Protein AF-A0AAW4B7L4-F1 (afdb_monomer_lite)

pLDDT: mean 89.64, std 11.31, range [40.56, 97.56]

Sequence (80 aa):
MKIHRSLLVAVEQSAGENVLRDICLSLLNTGVPADSILDEFEELRATHTLDGEYEDTLLDVMDALCGWCSPNHALVPTVA

Secondary structure (DSSP, 8-state):
----HHHHHHHHTT--HHHHHHHHHHHHHTT--HHHHHHHHHHHHHHS---HHHHHHHHHHHHHHHT-S-TTT-SS----

Foldseek 3Di:
DDADPLQVVCVVVLNALVSNLVVLLVCVVVVNQLVNNLVNLVVSVVPDDDDPVSNVSSVLNNCLSVVVDDCVSHSDHDPD

Radius of gyration: 11.79 Å; chains: 1; bounding box: 23×25×30 Å

Structure (mmCIF, N/CA/C/O backbone):
data_AF-A0AAW4B7L4-F1
#
_entry.id   AF-A0AAW4B7L4-F1
#
loop_
_atom_site.group_PDB
_atom_site.id
_atom_site.type_symbol
_atom_site.label_atom_id
_atom_site.label_alt_id
_atom_site.label_comp_id
_atom_site.label_asym_id
_atom_site.label_entity_id
_atom_site.label_seq_id
_atom_site.pdbx_PDB_ins_code
_atom_site.Cartn_x
_atom_site.Cartn_y
_atom_site.Cartn_z
_atom_site.occupancy
_atom_site.B_iso_or_equiv
_atom_site.auth_seq_id
_atom_site.auth_comp_id
_atom_site.auth_asym_id
_atom_site.auth_atom_id
_atom_site.pdbx_PDB_model_num
ATOM 1 N N . MET A 1 1 ? -8.985 4.772 -10.263 1.00 62.56 1 MET A N 1
ATOM 2 C CA . MET A 1 1 ? -9.554 5.205 -8.965 1.00 62.56 1 MET A CA 1
ATOM 3 C C . MET A 1 1 ? -8.951 6.574 -8.635 1.00 62.56 1 MET A C 1
ATOM 5 O O . MET A 1 1 ? -8.463 7.201 -9.569 1.00 62.56 1 MET A O 1
ATOM 9 N N . LYS A 1 2 ? -8.977 7.113 -7.405 1.00 85.12 2 LYS A N 1
ATOM 10 C CA . LYS A 1 2 ? -8.055 8.218 -7.058 1.00 85.12 2 LYS A CA 1
ATOM 11 C C . LYS A 1 2 ? -6.950 7.646 -6.179 1.00 85.12 2 LYS A C 1
ATOM 13 O O . LYS A 1 2 ? -7.210 7.396 -5.014 1.00 85.12 2 LYS A O 1
ATOM 18 N N . ILE A 1 3 ? -5.755 7.484 -6.744 1.00 93.12 3 ILE A N 1
ATOM 19 C CA . ILE A 1 3 ? -4.584 6.981 -6.018 1.00 93.12 3 ILE A CA 1
ATOM 20 C C . ILE A 1 3 ? -4.107 8.038 -5.018 1.00 93.12 3 ILE A C 1
ATOM 22 O O . ILE A 1 3 ? -4.000 9.230 -5.347 1.00 93.12 3 ILE A O 1
ATOM 26 N N . HIS A 1 4 ? -3.807 7.617 -3.792 1.00 97.06 4 HIS A N 1
ATOM 27 C CA . HIS A 1 4 ? -3.218 8.483 -2.786 1.00 97.06 4 HIS A CA 1
ATOM 28 C C . HIS A 1 4 ? -1.821 8.919 -3.225 1.00 97.06 4 HIS A C 1
ATOM 30 O O . HIS A 1 4 ? -0.947 8.111 -3.535 1.00 97.06 4 HIS A O 1
ATOM 36 N N . ARG A 1 5 ? -1.582 10.237 -3.204 1.00 96.38 5 ARG A N 1
ATOM 37 C CA . ARG A 1 5 ? -0.311 10.825 -3.657 1.00 96.38 5 ARG A CA 1
ATOM 38 C C . ARG A 1 5 ? 0.901 10.255 -2.914 1.00 96.38 5 ARG A C 1
ATOM 40 O O . ARG A 1 5 ? 1.961 10.145 -3.513 1.00 96.38 5 ARG A O 1
ATOM 47 N N . SER A 1 6 ? 0.763 9.935 -1.628 1.00 96.25 6 SER A N 1
ATOM 48 C CA . SER A 1 6 ? 1.830 9.312 -0.835 1.00 96.25 6 SER A CA 1
ATOM 49 C C . SER A 1 6 ? 2.237 7.953 -1.398 1.00 96.25 6 SER A C 1
ATOM 51 O O . SER A 1 6 ? 3.428 7.700 -1.533 1.00 96.25 6 SER A O 1
ATOM 53 N N . LEU A 1 7 ? 1.259 7.121 -1.765 1.00 95.75 7 LEU A N 1
ATOM 54 C CA . LEU A 1 7 ? 1.491 5.797 -2.328 1.00 95.75 7 LEU A CA 1
ATOM 55 C C . LEU A 1 7 ? 2.091 5.889 -3.734 1.00 95.75 7 LEU A C 1
ATOM 57 O O . LEU A 1 7 ? 3.117 5.270 -3.995 1.00 95.75 7 LEU A O 1
ATOM 61 N N . LEU A 1 8 ? 1.522 6.742 -4.594 1.00 96.44 8 LEU A N 1
ATOM 62 C CA . LEU A 1 8 ? 2.052 6.989 -5.939 1.00 96.44 8 LEU A CA 1
ATOM 63 C C . LEU A 1 8 ? 3.526 7.415 -5.897 1.00 96.44 8 LEU A C 1
ATOM 65 O O . LEU A 1 8 ? 4.361 6.800 -6.545 1.00 96.44 8 LEU A O 1
ATOM 69 N N . VAL A 1 9 ? 3.855 8.433 -5.093 1.00 96.62 9 VAL A N 1
ATOM 70 C CA . VAL A 1 9 ? 5.233 8.941 -4.989 1.00 96.62 9 VAL A CA 1
ATOM 71 C C . VAL A 1 9 ? 6.184 7.874 -4.447 1.00 96.62 9 VAL A C 1
ATOM 73 O O . VAL A 1 9 ? 7.325 7.804 -4.893 1.00 96.62 9 VAL A O 1
ATOM 76 N N . ALA A 1 10 ? 5.742 7.050 -3.495 1.00 96.56 10 ALA A N 1
ATOM 77 C CA . ALA A 1 10 ? 6.565 5.974 -2.955 1.00 96.56 10 ALA A CA 1
ATOM 78 C C . ALA A 1 10 ? 6.870 4.904 -4.015 1.00 96.56 10 ALA A C 1
ATOM 80 O O . ALA A 1 10 ? 8.020 4.486 -4.126 1.00 96.56 10 ALA A O 1
ATOM 81 N N . VAL A 1 11 ? 5.879 4.525 -4.827 1.00 95.50 11 VAL A N 1
ATOM 82 C CA . VAL A 1 11 ? 6.056 3.563 -5.926 1.00 95.50 11 VAL A CA 1
ATOM 83 C C . VAL A 1 11 ? 6.927 4.131 -7.047 1.00 95.50 11 VAL A C 1
ATOM 85 O O . VAL A 1 11 ? 7.859 3.465 -7.487 1.00 95.50 11 VAL A O 1
ATOM 88 N N . GLU A 1 12 ? 6.711 5.386 -7.453 1.00 94.06 12 GLU A N 1
ATOM 89 C CA . GLU A 1 12 ? 7.547 6.072 -8.455 1.00 94.06 12 GLU A CA 1
ATOM 90 C C . GLU A 1 12 ? 9.020 6.203 -8.026 1.00 94.06 12 GLU A C 1
ATOM 92 O O . GLU A 1 12 ? 9.906 6.332 -8.870 1.00 94.06 12 GLU A O 1
ATOM 97 N N . GLN A 1 13 ? 9.291 6.192 -6.719 1.00 95.00 13 GLN A N 1
ATOM 98 C CA . GLN A 1 13 ? 10.639 6.268 -6.148 1.00 95.00 13 GLN A CA 1
ATOM 99 C C . GLN A 1 13 ? 11.225 4.903 -5.780 1.00 95.00 13 GLN A C 1
ATOM 101 O O . GLN A 1 13 ? 12.309 4.859 -5.196 1.00 95.00 13 GLN A O 1
ATOM 106 N N . SER A 1 14 ? 10.522 3.808 -6.081 1.00 94.38 14 SER A N 1
ATOM 107 C CA . SER A 1 14 ? 10.907 2.454 -5.675 1.00 94.38 14 SER A CA 1
ATOM 108 C C . SER A 1 14 ? 11.199 2.356 -4.171 1.00 94.38 14 SER A C 1
ATOM 110 O O . SER A 1 14 ? 12.198 1.779 -3.738 1.00 94.38 14 SER A O 1
ATOM 112 N N . ALA A 1 15 ? 10.354 2.988 -3.350 1.00 96.19 15 ALA A N 1
ATOM 113 C CA . ALA A 1 15 ? 10.526 3.010 -1.905 1.00 96.19 15 ALA A CA 1
ATOM 114 C C . ALA A 1 15 ? 10.423 1.594 -1.324 1.00 96.19 15 ALA A C 1
ATOM 116 O O . ALA A 1 15 ? 9.520 0.842 -1.681 1.00 96.19 15 ALA A O 1
ATOM 117 N N . GLY A 1 16 ? 11.324 1.250 -0.400 1.00 95.69 16 GLY A N 1
ATOM 118 C CA . GLY A 1 16 ? 11.362 -0.081 0.207 1.00 95.69 16 GLY A CA 1
ATOM 119 C C . GLY A 1 16 ? 10.134 -0.412 1.064 1.00 95.69 16 GLY A C 1
ATOM 120 O O . GLY A 1 16 ? 9.400 0.479 1.500 1.00 95.69 16 GLY A O 1
ATOM 121 N N . GLU A 1 17 ? 9.972 -1.703 1.366 1.00 94.94 17 GLU A N 1
ATOM 122 C CA . GLU A 1 17 ? 8.802 -2.281 2.045 1.00 94.94 17 GLU A CA 1
ATOM 123 C C . GLU A 1 17 ? 8.360 -1.483 3.283 1.00 94.94 17 GLU A C 1
ATOM 125 O O . GLU A 1 17 ? 7.208 -1.073 3.381 1.00 94.94 17 GLU A O 1
ATOM 130 N N . ASN A 1 18 ? 9.280 -1.174 4.204 1.00 95.12 18 ASN A N 1
ATOM 131 C CA . ASN A 1 18 ? 8.951 -0.458 5.444 1.00 95.12 18 ASN A CA 1
ATOM 132 C C . ASN A 1 18 ? 8.297 0.911 5.198 1.00 95.12 18 ASN A C 1
ATOM 134 O O . ASN A 1 18 ? 7.365 1.280 5.905 1.00 95.12 18 ASN A O 1
ATOM 138 N N . VAL A 1 19 ? 8.740 1.644 4.171 1.00 97.12 19 VAL A N 1
ATOM 139 C CA . VAL A 1 19 ? 8.162 2.954 3.832 1.00 97.12 19 VAL A CA 1
ATOM 140 C C . VAL A 1 19 ? 6.736 2.787 3.313 1.00 97.12 19 VAL A C 1
ATOM 142 O O . VAL A 1 19 ? 5.843 3.539 3.700 1.00 97.12 19 VAL A O 1
ATOM 145 N N . LEU A 1 20 ? 6.503 1.782 2.468 1.00 97.38 20 LEU A N 1
ATOM 146 C CA . LEU A 1 20 ? 5.171 1.463 1.957 1.00 97.38 20 LEU A CA 1
ATOM 147 C C . LEU A 1 20 ? 4.233 1.025 3.088 1.00 97.38 20 LEU A C 1
ATOM 149 O O . LEU A 1 20 ? 3.098 1.499 3.156 1.00 97.38 20 LEU A O 1
ATOM 153 N N . ARG A 1 21 ? 4.714 0.196 4.021 1.00 95.88 21 ARG A N 1
ATOM 154 C CA . ARG A 1 21 ? 3.962 -0.225 5.214 1.00 95.88 21 ARG A CA 1
ATOM 155 C C . ARG A 1 21 ? 3.582 0.961 6.094 1.00 95.88 21 ARG A C 1
ATOM 157 O O . ARG A 1 21 ? 2.424 1.064 6.492 1.00 95.88 21 ARG A O 1
ATOM 164 N N . ASP A 1 22 ? 4.511 1.880 6.352 1.00 96.56 22 ASP A N 1
ATOM 165 C CA . ASP A 1 22 ? 4.246 3.092 7.137 1.00 96.56 22 ASP A CA 1
ATOM 166 C C . ASP A 1 22 ? 3.183 3.979 6.470 1.00 96.56 22 ASP A C 1
ATOM 168 O O . ASP A 1 22 ? 2.293 4.510 7.142 1.00 96.56 22 ASP A O 1
ATOM 172 N N . ILE A 1 23 ? 3.223 4.101 5.137 1.00 97.56 23 ILE A N 1
ATOM 173 C CA . ILE A 1 23 ? 2.193 4.809 4.366 1.00 97.56 23 ILE A CA 1
ATOM 174 C C . ILE A 1 23 ? 0.842 4.106 4.505 1.00 97.56 23 ILE A C 1
ATOM 176 O O . ILE A 1 23 ? -0.154 4.770 4.792 1.00 97.56 23 ILE A O 1
ATOM 180 N N . CYS A 1 24 ? 0.797 2.781 4.359 1.00 96.56 24 CYS A N 1
ATOM 181 C CA . CYS A 1 24 ? -0.425 1.995 4.522 1.00 96.56 24 CYS A CA 1
ATOM 182 C C . CYS A 1 24 ? -1.026 2.177 5.918 1.00 96.56 24 CYS A C 1
ATOM 184 O O . CYS A 1 24 ? -2.208 2.482 6.042 1.00 96.56 24 CYS A O 1
ATOM 186 N N . LEU A 1 25 ? -0.209 2.077 6.970 1.00 95.44 25 LEU A N 1
ATOM 187 C CA . LEU A 1 25 ? -0.633 2.320 8.349 1.00 95.44 25 LEU A CA 1
ATOM 188 C C . LEU A 1 25 ? -1.164 3.740 8.537 1.00 95.44 25 LEU A C 1
ATOM 190 O O . LEU A 1 25 ? -2.172 3.936 9.214 1.00 95.44 25 LEU A O 1
ATOM 194 N N . SER A 1 26 ? -0.515 4.740 7.938 1.00 96.62 26 SER A N 1
ATOM 195 C CA . SER A 1 26 ? -1.000 6.118 7.980 1.00 96.62 26 SER A CA 1
ATOM 196 C C . SER A 1 26 ? -2.381 6.242 7.328 1.00 96.62 26 SER A C 1
ATOM 198 O O . SER A 1 26 ? -3.284 6.805 7.946 1.00 96.62 26 SER A O 1
ATOM 200 N N . LEU A 1 27 ? -2.576 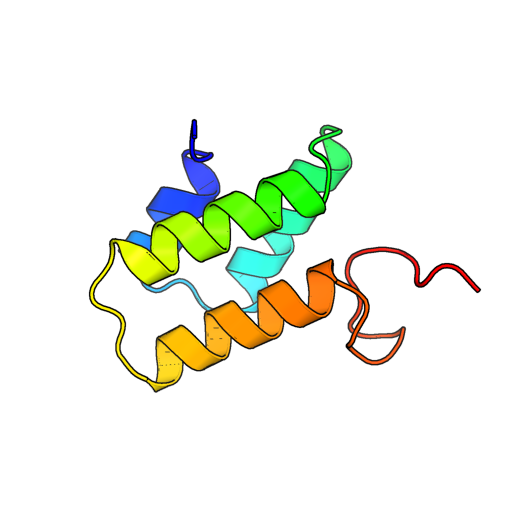5.659 6.142 1.00 96.31 27 LEU A N 1
ATOM 201 C CA . LEU A 1 27 ? -3.857 5.664 5.428 1.00 96.31 27 LEU A CA 1
ATOM 202 C C . LEU A 1 27 ? -4.956 4.943 6.225 1.00 96.31 27 LEU A C 1
ATOM 204 O O . LEU A 1 27 ? -6.021 5.526 6.448 1.00 96.31 27 LEU A O 1
ATOM 208 N N . LEU A 1 28 ? -4.672 3.746 6.746 1.00 94.75 28 LEU A N 1
ATOM 209 C CA . LEU A 1 28 ? -5.578 2.987 7.617 1.00 94.75 28 LEU A CA 1
ATOM 210 C C . LEU A 1 28 ? -5.989 3.807 8.851 1.00 94.75 28 LEU A C 1
ATOM 212 O O . LEU A 1 28 ? -7.175 3.925 9.154 1.00 94.75 28 LEU A O 1
ATOM 216 N N . ASN A 1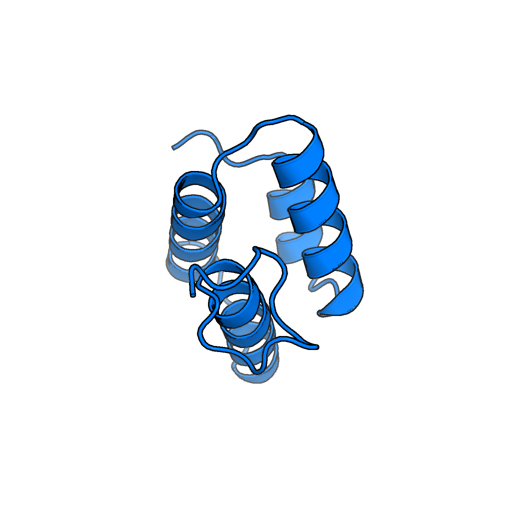 29 ? -5.031 4.458 9.520 1.00 94.94 29 ASN A N 1
ATOM 217 C CA . ASN A 1 29 ? -5.294 5.320 10.678 1.00 94.94 29 ASN A CA 1
ATOM 218 C C . ASN A 1 29 ? -6.116 6.572 10.332 1.00 94.94 29 ASN A C 1
ATOM 220 O O . ASN A 1 29 ? -6.772 7.134 11.209 1.00 94.94 29 ASN A O 1
ATOM 224 N N . THR A 1 30 ? -6.109 7.015 9.070 1.00 95.12 30 THR A N 1
ATOM 225 C CA . THR A 1 30 ? -6.993 8.094 8.594 1.00 95.12 30 THR A CA 1
ATOM 226 C C . THR A 1 30 ? -8.392 7.615 8.191 1.00 95.12 30 THR A C 1
ATOM 228 O O . THR A 1 30 ? -9.242 8.436 7.847 1.00 95.12 30 THR A O 1
ATOM 231 N N . GLY A 1 31 ? -8.657 6.307 8.278 1.00 95.06 31 GLY A N 1
ATOM 232 C CA . GLY A 1 31 ? -9.945 5.691 7.966 1.00 95.06 31 GLY A CA 1
ATOM 233 C C . GLY A 1 31 ? -10.081 5.195 6.527 1.00 95.06 31 GLY A C 1
ATOM 234 O O . GLY A 1 31 ? -11.189 4.856 6.115 1.00 95.06 31 GLY A O 1
ATOM 235 N N . VAL A 1 32 ? -8.988 5.149 5.757 1.00 95.31 32 VAL A N 1
ATOM 236 C CA . VAL A 1 32 ? -8.994 4.525 4.428 1.00 95.31 32 VAL A CA 1
ATOM 237 C C . VAL A 1 32 ? -9.117 3.004 4.602 1.00 95.31 32 VAL A C 1
ATOM 239 O O . VAL A 1 32 ? -8.319 2.426 5.341 1.00 95.31 32 VAL A O 1
ATOM 242 N N . PRO A 1 33 ? -10.091 2.334 3.961 1.00 93.56 33 PRO A N 1
ATOM 243 C CA . PRO A 1 33 ? -10.224 0.880 4.039 1.00 93.56 33 PRO A CA 1
ATOM 244 C C . PRO A 1 33 ? -9.034 0.157 3.400 1.00 93.56 33 PRO A C 1
ATOM 246 O O . PRO A 1 33 ? -8.539 0.596 2.364 1.00 93.56 33 PRO A O 1
ATOM 249 N N . ALA A 1 34 ? -8.632 -0.986 3.966 1.00 93.62 34 ALA A N 1
ATOM 250 C CA . ALA A 1 34 ? -7.563 -1.820 3.407 1.00 93.62 34 ALA A CA 1
ATOM 251 C C . ALA A 1 34 ? -7.840 -2.213 1.945 1.00 93.62 34 ALA A C 1
ATOM 253 O O . ALA A 1 34 ? -6.957 -2.055 1.110 1.00 93.62 34 ALA A O 1
ATOM 254 N N . ASP A 1 35 ? -9.079 -2.602 1.623 1.00 94.12 35 ASP A N 1
ATOM 255 C CA . ASP A 1 35 ? -9.507 -2.950 0.258 1.00 94.12 35 ASP A CA 1
ATOM 256 C C . ASP A 1 35 ? -9.263 -1.810 -0.742 1.00 94.12 35 ASP A C 1
ATOM 258 O O . ASP A 1 35 ? -8.798 -2.040 -1.851 1.00 94.12 35 ASP A O 1
ATOM 262 N N . SER A 1 36 ? -9.493 -0.556 -0.337 1.00 95.31 36 SER A N 1
ATOM 263 C CA . SER A 1 36 ? -9.220 0.601 -1.199 1.00 95.31 36 SER A CA 1
ATOM 264 C C . SER A 1 36 ? -7.722 0.820 -1.421 1.00 95.31 36 SER A C 1
ATOM 266 O O . SER A 1 36 ? -7.324 1.232 -2.504 1.00 95.31 36 SER A O 1
ATOM 268 N N . ILE A 1 37 ? -6.885 0.542 -0.418 1.00 96.31 37 ILE A N 1
ATOM 269 C CA . ILE A 1 37 ? -5.422 0.626 -0.554 1.00 96.31 37 ILE A CA 1
ATOM 270 C C . ILE A 1 37 ? -4.916 -0.506 -1.463 1.00 96.31 37 ILE A C 1
ATOM 272 O O . ILE A 1 37 ? -4.045 -0.274 -2.298 1.00 96.31 37 ILE A O 1
ATOM 276 N N . LEU A 1 38 ? -5.483 -1.709 -1.341 1.00 96.31 38 LEU A N 1
ATOM 277 C CA . LEU A 1 38 ? -5.180 -2.856 -2.202 1.00 96.31 38 LEU A CA 1
ATOM 278 C C . LEU A 1 38 ? -5.515 -2.570 -3.668 1.00 96.31 38 LEU A C 1
ATOM 280 O O . LEU A 1 38 ? -4.666 -2.770 -4.533 1.00 96.31 38 LEU A O 1
ATOM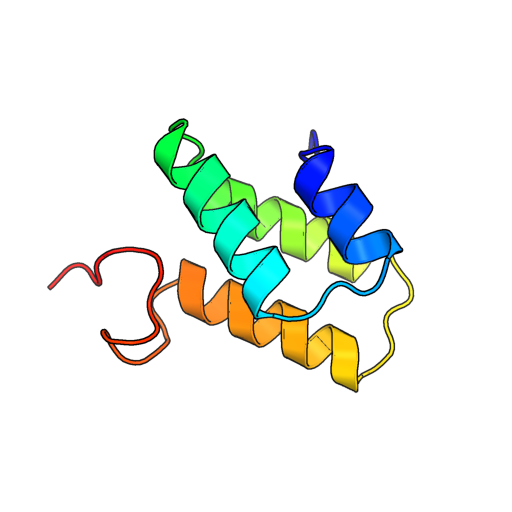 284 N N . ASP A 1 39 ? -6.704 -2.028 -3.938 1.00 96.12 39 ASP A N 1
ATOM 285 C CA . ASP A 1 39 ? -7.109 -1.611 -5.284 1.00 96.12 39 ASP A CA 1
ATOM 286 C C . ASP A 1 39 ? -6.125 -0.585 -5.888 1.00 96.12 39 ASP A C 1
ATOM 288 O O . ASP A 1 39 ? -5.837 -0.618 -7.086 1.00 96.12 39 ASP A O 1
ATOM 292 N N . GLU A 1 40 ? -5.571 0.319 -5.070 1.00 96.81 40 GLU A N 1
ATOM 293 C CA . GLU A 1 40 ? -4.548 1.272 -5.516 1.00 96.81 40 GLU A CA 1
ATOM 294 C C . GLU A 1 40 ? -3.207 0.601 -5.825 1.00 96.81 40 GLU A C 1
ATOM 296 O O . GLU A 1 40 ? -2.579 0.960 -6.822 1.00 96.81 40 GLU A O 1
ATOM 301 N N . PHE A 1 41 ? -2.767 -0.375 -5.024 1.00 96.56 41 PHE A N 1
ATOM 302 C CA . PHE A 1 41 ? -1.571 -1.159 -5.349 1.00 96.56 41 PHE A CA 1
ATOM 303 C C . PHE A 1 41 ? -1.737 -1.925 -6.661 1.00 96.56 41 PHE A C 1
ATOM 305 O O . PHE A 1 41 ? -0.819 -1.911 -7.479 1.00 96.56 41 PHE A O 1
ATOM 312 N N . GLU A 1 42 ? -2.899 -2.531 -6.905 1.00 95.88 42 GLU A N 1
ATOM 313 C CA . GLU A 1 42 ? -3.163 -3.226 -8.169 1.00 95.88 42 GLU A CA 1
ATOM 314 C C . GLU A 1 42 ? -3.183 -2.259 -9.360 1.00 95.88 42 GLU A C 1
ATOM 316 O O . GLU A 1 42 ? -2.604 -2.551 -10.409 1.00 95.88 42 GLU A O 1
ATOM 321 N N . GLU A 1 43 ? -3.774 -1.067 -9.202 1.00 95.69 43 GLU A N 1
ATOM 322 C CA . GLU A 1 43 ? -3.729 -0.019 -10.231 1.00 95.69 43 GLU A CA 1
ATOM 323 C C . GLU A 1 43 ? -2.279 0.418 -10.513 1.00 95.69 43 GLU A C 1
ATOM 325 O O . GLU A 1 43 ? -1.893 0.565 -11.675 1.00 95.69 43 GLU A O 1
ATOM 330 N N . LEU A 1 44 ? -1.445 0.572 -9.481 1.00 95.06 44 LEU A N 1
ATOM 331 C CA . LEU A 1 44 ? -0.032 0.936 -9.621 1.00 95.06 44 LEU A CA 1
ATOM 332 C C . LEU A 1 44 ? 0.785 -0.166 -10.304 1.00 95.06 44 LEU A C 1
ATOM 334 O O . LEU A 1 44 ? 1.502 0.134 -11.259 1.00 95.06 44 LEU A O 1
ATOM 338 N N . ARG A 1 45 ? 0.623 -1.429 -9.895 1.00 94.69 45 ARG A N 1
ATOM 339 C CA . ARG A 1 45 ? 1.271 -2.596 -10.519 1.00 94.69 45 ARG A CA 1
ATOM 340 C C . ARG A 1 45 ? 0.902 -2.753 -11.989 1.00 94.69 45 ARG A C 1
ATOM 342 O O . ARG A 1 45 ? 1.759 -3.054 -12.811 1.00 94.69 45 ARG A O 1
ATOM 349 N N . ALA A 1 46 ? -0.359 -2.507 -12.339 1.00 93.56 46 ALA A N 1
ATOM 350 C CA . ALA A 1 46 ? -0.825 -2.610 -13.718 1.00 93.56 46 ALA A CA 1
ATOM 351 C C . ALA A 1 46 ? -0.334 -1.463 -14.620 1.00 93.56 46 ALA A C 1
ATOM 353 O O . ALA A 1 46 ? -0.293 -1.618 -15.842 1.00 93.56 46 ALA A O 1
ATOM 354 N N . THR A 1 47 ? -0.010 -0.299 -14.047 1.00 92.38 47 THR A N 1
ATOM 355 C CA . THR A 1 47 ? 0.303 0.925 -14.809 1.00 92.38 47 THR A CA 1
ATOM 356 C C . THR A 1 47 ? 1.780 1.305 -14.817 1.00 92.38 47 THR A C 1
ATOM 358 O O . THR A 1 47 ? 2.195 2.052 -15.705 1.00 92.38 47 THR A O 1
ATOM 361 N N . HIS A 1 48 ? 2.579 0.804 -13.874 1.00 89.19 48 HIS A N 1
ATOM 362 C CA . HIS A 1 48 ? 4.006 1.101 -13.767 1.00 89.19 48 HIS A CA 1
ATOM 363 C C . HIS A 1 48 ? 4.849 -0.077 -14.251 1.00 89.19 48 HIS A C 1
ATOM 365 O O . HIS A 1 48 ? 4.552 -1.236 -13.980 1.00 89.19 48 HIS A O 1
ATOM 371 N N . THR A 1 49 ? 5.945 0.225 -14.946 1.00 89.25 49 THR A N 1
ATOM 372 C CA . THR A 1 49 ? 6.966 -0.781 -15.249 1.00 89.25 49 THR A CA 1
ATOM 373 C C . THR A 1 49 ? 7.810 -0.995 -13.999 1.00 89.25 49 THR A C 1
ATOM 375 O O . THR A 1 49 ? 8.672 -0.172 -13.694 1.00 89.25 49 THR A O 1
ATOM 378 N N . LEU A 1 50 ? 7.548 -2.081 -13.281 1.00 89.69 50 LEU A N 1
ATOM 379 C CA . LEU A 1 50 ? 8.297 -2.486 -12.094 1.00 89.69 50 LEU A CA 1
ATOM 380 C C . LEU A 1 50 ? 9.322 -3.556 -12.489 1.00 89.69 50 LEU A C 1
ATOM 382 O O . LEU A 1 50 ? 9.061 -4.372 -13.377 1.00 89.69 50 LEU A O 1
ATOM 386 N N . ASP A 1 51 ? 10.497 -3.547 -11.865 1.00 90.50 51 ASP A N 1
ATOM 387 C CA . ASP A 1 51 ? 11.357 -4.728 -11.904 1.00 90.50 51 ASP A CA 1
ATOM 388 C C . ASP A 1 51 ? 10.794 -5.824 -10.980 1.00 90.50 51 ASP A C 1
ATOM 390 O O . ASP A 1 51 ? 9.953 -5.555 -10.122 1.00 90.50 51 ASP A O 1
ATOM 394 N N . GLY A 1 52 ? 11.223 -7.073 -11.189 1.00 88.31 52 GLY A N 1
ATOM 395 C CA . GLY A 1 52 ? 10.661 -8.218 -10.466 1.00 88.31 52 GLY A CA 1
ATOM 396 C C . GLY A 1 52 ? 10.900 -8.171 -8.954 1.00 88.31 52 GLY A C 1
ATOM 397 O O . GLY A 1 52 ? 10.011 -8.536 -8.198 1.00 88.31 52 GLY A O 1
ATOM 398 N N . GLU A 1 53 ? 12.055 -7.667 -8.506 1.00 91.12 53 GLU A N 1
ATOM 399 C CA . GLU A 1 53 ? 12.358 -7.548 -7.070 1.00 91.12 53 GLU A CA 1
ATOM 400 C C . GLU A 1 53 ? 11.451 -6.506 -6.399 1.00 91.12 53 GLU A C 1
ATOM 402 O O . GLU A 1 53 ? 10.997 -6.676 -5.262 1.00 91.12 53 GLU A O 1
ATOM 407 N N . TYR A 1 54 ? 11.159 -5.418 -7.111 1.00 93.50 54 TYR A N 1
ATOM 408 C CA . TYR A 1 54 ? 10.263 -4.392 -6.614 1.00 93.50 54 TYR A CA 1
ATOM 409 C C . TYR A 1 54 ? 8.793 -4.814 -6.674 1.00 93.50 54 TYR A C 1
ATOM 411 O O . TYR A 1 54 ? 8.032 -4.489 -5.763 1.00 93.50 54 TYR A O 1
ATOM 419 N N . GLU A 1 55 ? 8.384 -5.574 -7.693 1.00 94.50 55 GLU A N 1
ATOM 420 C CA . GLU A 1 55 ? 7.041 -6.158 -7.735 1.00 94.50 55 GLU A CA 1
ATOM 421 C C . GLU A 1 55 ? 6.798 -7.104 -6.548 1.00 94.50 55 GLU A C 1
ATOM 423 O O . GLU A 1 55 ? 5.756 -6.987 -5.899 1.00 94.50 55 GLU A O 1
ATOM 428 N N . ASP A 1 56 ? 7.772 -7.951 -6.199 1.00 94.81 56 ASP A N 1
ATOM 429 C CA . ASP A 1 56 ? 7.711 -8.809 -5.007 1.00 94.81 56 ASP A CA 1
ATOM 430 C C . ASP A 1 56 ? 7.551 -7.975 -3.723 1.00 94.81 56 ASP A C 1
ATOM 432 O O . ASP A 1 56 ? 6.709 -8.274 -2.879 1.00 94.81 56 ASP A O 1
ATOM 436 N N . THR A 1 57 ? 8.267 -6.849 -3.620 1.00 94.75 57 THR A N 1
ATOM 437 C CA . THR A 1 57 ? 8.124 -5.919 -2.487 1.00 94.75 57 THR A CA 1
ATOM 438 C C . THR A 1 57 ? 6.699 -5.362 -2.371 1.00 94.75 57 THR A C 1
ATOM 440 O O . THR A 1 57 ? 6.182 -5.210 -1.263 1.00 94.75 57 THR A O 1
ATOM 443 N N . LEU A 1 58 ? 6.045 -5.031 -3.492 1.00 95.62 58 LEU A N 1
ATOM 444 C CA . LEU A 1 58 ? 4.655 -4.563 -3.460 1.00 95.62 58 LEU A CA 1
ATOM 445 C C . LEU A 1 58 ? 3.702 -5.681 -3.028 1.00 95.62 58 LEU A C 1
ATOM 447 O O . LEU A 1 58 ? 2.811 -5.432 -2.215 1.00 95.62 58 LEU A O 1
ATOM 451 N N . LEU A 1 59 ? 3.909 -6.898 -3.537 1.00 94.81 59 LEU A N 1
ATOM 452 C CA . LEU A 1 59 ? 3.123 -8.078 -3.179 1.00 94.81 59 LEU A CA 1
ATOM 453 C C . LEU A 1 59 ? 3.219 -8.399 -1.682 1.00 94.81 59 LEU A C 1
ATOM 455 O O . LEU A 1 59 ? 2.189 -8.615 -1.048 1.00 94.81 59 LEU A O 1
ATOM 459 N N . ASP A 1 60 ? 4.412 -8.322 -1.091 1.00 94.06 60 ASP A N 1
ATOM 460 C CA . ASP A 1 60 ? 4.612 -8.541 0.347 1.00 94.06 60 ASP A CA 1
ATOM 461 C C . ASP A 1 60 ? 3.827 -7.527 1.206 1.00 94.06 60 ASP A C 1
ATOM 463 O O . ASP A 1 60 ? 3.233 -7.868 2.237 1.00 94.06 60 ASP A O 1
ATOM 467 N N . VAL A 1 61 ? 3.764 -6.262 0.773 1.00 95.25 61 VAL A N 1
ATOM 468 C CA . VAL A 1 61 ? 2.965 -5.225 1.452 1.00 95.25 61 VAL A CA 1
ATOM 469 C C . VAL A 1 61 ? 1.466 -5.482 1.288 1.00 95.25 61 VAL A C 1
ATOM 471 O O . VAL A 1 61 ? 0.702 -5.295 2.241 1.00 95.25 61 VAL A O 1
ATOM 474 N N . MET A 1 62 ? 1.032 -5.923 0.107 1.00 95.00 62 MET A N 1
ATOM 475 C CA . MET A 1 62 ? -0.361 -6.291 -0.150 1.00 95.00 62 MET A CA 1
ATOM 476 C C . MET A 1 62 ? -0.793 -7.495 0.697 1.00 95.00 62 MET A C 1
ATOM 478 O O . MET A 1 62 ? -1.861 -7.45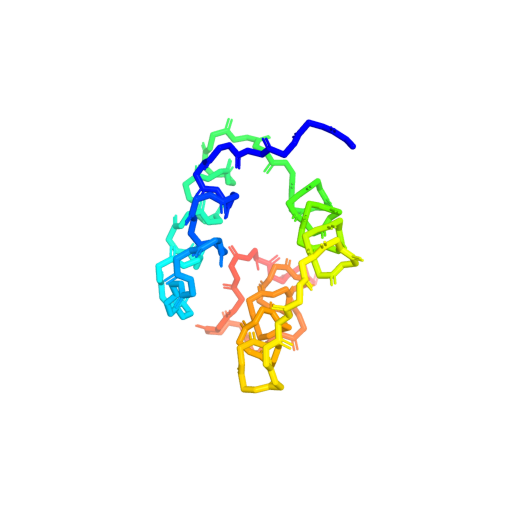7 1.308 1.00 95.00 62 MET A O 1
ATOM 482 N N . ASP A 1 63 ? 0.050 -8.517 0.840 1.00 92.44 63 ASP A N 1
ATOM 483 C CA . ASP A 1 63 ? -0.217 -9.663 1.718 1.00 92.44 63 ASP A CA 1
ATOM 484 C C . ASP A 1 63 ? -0.373 -9.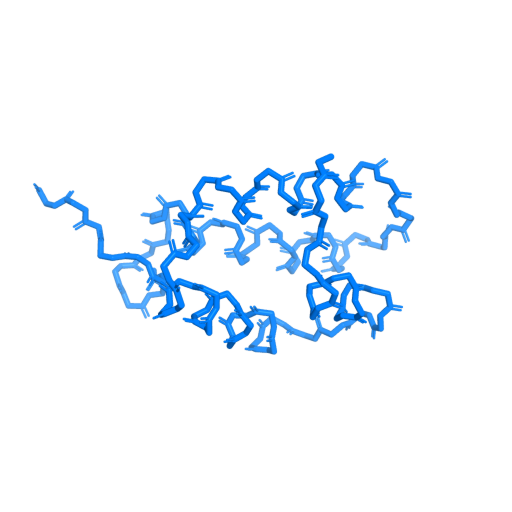233 3.184 1.00 92.44 63 ASP A C 1
ATOM 486 O O . ASP A 1 63 ? -1.231 -9.748 3.919 1.00 92.44 63 ASP A O 1
ATOM 490 N N . ALA A 1 64 ? 0.407 -8.235 3.608 1.00 91.31 64 ALA A N 1
ATOM 491 C CA . ALA A 1 64 ? 0.307 -7.658 4.941 1.00 91.31 64 ALA A CA 1
ATOM 492 C C . ALA A 1 64 ? -1.010 -6.883 5.151 1.00 91.31 64 ALA A C 1
ATOM 494 O O . ALA A 1 64 ? -1.544 -6.884 6.264 1.00 91.31 64 ALA A O 1
ATOM 495 N N . LEU A 1 65 ? -1.557 -6.258 4.102 1.00 90.75 65 LEU A N 1
ATOM 496 C CA . LEU A 1 65 ? -2.878 -5.613 4.103 1.00 90.75 65 LEU A CA 1
ATOM 497 C C . LEU A 1 65 ? -4.031 -6.630 4.112 1.00 90.75 65 LEU A C 1
ATOM 499 O O . LEU A 1 65 ? -5.008 -6.430 4.830 1.00 90.75 65 LEU A O 1
ATOM 503 N N . CYS A 1 66 ? -3.908 -7.732 3.371 1.00 84.94 66 CYS A N 1
ATOM 504 C CA . CYS A 1 66 ? -4.906 -8.807 3.314 1.00 84.94 66 CYS A CA 1
ATOM 505 C C . CYS A 1 66 ? -4.934 -9.691 4.575 1.00 84.94 66 CYS A C 1
ATOM 507 O O . CYS A 1 66 ? -5.842 -10.507 4.744 1.00 84.94 66 CYS A O 1
ATOM 509 N N . GLY A 1 67 ? -3.929 -9.573 5.451 1.00 76.00 67 GLY A N 1
ATOM 510 C CA . GLY A 1 67 ? -3.775 -10.441 6.621 1.00 76.00 67 GLY A CA 1
ATOM 511 C C . GLY A 1 67 ? -3.385 -11.879 6.259 1.00 76.00 67 GLY A C 1
ATOM 512 O O . GLY A 1 67 ? -3.620 -12.793 7.047 1.00 76.00 67 GLY A O 1
ATOM 513 N N . TRP A 1 68 ? -2.812 -12.093 5.071 1.00 76.56 68 TRP A N 1
ATOM 514 C CA . TRP A 1 68 ? -2.299 -13.397 4.630 1.00 76.56 68 TRP A CA 1
ATOM 515 C C . TRP A 1 68 ? -0.905 -13.692 5.199 1.00 76.56 68 TRP A C 1
ATOM 517 O O . TRP A 1 68 ? -0.467 -14.843 5.227 1.00 76.56 68 TRP A O 1
ATOM 527 N N . CYS A 1 69 ? -0.233 -12.671 5.736 1.00 75.62 69 CYS A N 1
ATOM 528 C CA . CYS A 1 69 ? 0.982 -12.836 6.522 1.00 75.62 69 CYS A CA 1
ATOM 529 C C . CYS A 1 69 ? 0.707 -13.387 7.934 1.00 75.62 69 CYS A C 1
ATOM 531 O O . CYS A 1 69 ? -0.401 -13.320 8.465 1.00 75.62 69 CYS A O 1
ATOM 533 N N . SER A 1 70 ? 1.767 -13.862 8.606 1.00 70.31 70 SER A N 1
ATOM 534 C CA . SER A 1 70 ? 1.715 -14.155 10.048 1.00 70.31 70 SER A CA 1
ATOM 535 C C . SER A 1 70 ? 1.153 -12.955 10.837 1.00 70.31 70 SER A C 1
ATOM 537 O O . SER A 1 70 ? 1.444 -11.822 10.453 1.00 70.31 70 SER A O 1
ATOM 539 N N . PRO A 1 71 ? 0.455 -13.145 11.974 1.00 70.69 71 PRO A N 1
ATOM 540 C CA . PRO A 1 71 ? -0.129 -12.036 12.742 1.00 70.69 71 PRO A CA 1
ATOM 541 C C . PRO A 1 71 ? 0.869 -10.938 13.146 1.00 70.69 71 PRO A C 1
ATOM 543 O O . PRO A 1 71 ? 0.491 -9.782 13.279 1.00 70.69 71 PRO A O 1
ATOM 546 N N . ASN A 1 72 ? 2.154 -11.280 13.297 1.00 72.44 72 ASN A N 1
ATOM 547 C CA . ASN A 1 72 ? 3.225 -10.321 13.604 1.00 72.44 72 ASN A CA 1
ATOM 548 C C . ASN A 1 72 ? 3.638 -9.448 12.403 1.00 72.44 72 ASN A C 1
ATOM 550 O O . ASN A 1 72 ? 4.356 -8.470 12.584 1.00 72.44 72 ASN A O 1
ATOM 554 N N . HIS A 1 73 ? 3.221 -9.821 11.194 1.00 76.50 73 HIS A N 1
ATOM 555 C CA . HIS A 1 73 ? 3.491 -9.130 9.933 1.00 76.50 73 HIS A CA 1
ATOM 556 C C . HIS A 1 73 ? 2.225 -8.551 9.288 1.00 76.50 73 HIS A C 1
ATOM 558 O O . HIS A 1 73 ? 2.343 -7.828 8.304 1.00 76.50 73 HIS A O 1
ATOM 564 N N . ALA A 1 74 ? 1.030 -8.831 9.807 1.00 82.31 74 ALA A N 1
ATOM 565 C CA . ALA A 1 74 ? -0.204 -8.237 9.303 1.00 82.31 74 ALA A CA 1
ATOM 566 C C . ALA A 1 74 ? -0.311 -6.756 9.720 1.00 82.31 74 ALA A C 1
ATOM 568 O O . ALA A 1 74 ? 0.027 -6.390 10.846 1.00 82.31 74 ALA A O 1
ATOM 569 N N . LEU A 1 75 ? -0.780 -5.898 8.811 1.00 82.44 75 LEU A N 1
ATOM 570 C CA . LEU A 1 75 ? -1.074 -4.481 9.084 1.00 82.44 75 LEU A CA 1
ATOM 571 C C . LEU A 1 75 ? -2.497 -4.277 9.604 1.00 82.44 75 LEU A C 1
ATOM 573 O O . LEU A 1 75 ? -2.792 -3.281 10.262 1.00 82.44 75 LEU A O 1
ATOM 577 N N . VAL A 1 76 ? -3.373 -5.231 9.310 1.00 78.50 76 VAL A N 1
ATOM 578 C CA . VAL A 1 76 ? -4.763 -5.255 9.751 1.00 78.50 76 VAL A CA 1
ATOM 579 C C . VAL A 1 76 ? -4.906 -6.418 10.733 1.00 78.50 76 VAL A C 1
ATOM 581 O O . VAL A 1 76 ? -4.310 -7.472 10.499 1.00 78.50 76 VAL A O 1
ATOM 584 N N . PRO A 1 77 ? -5.654 -6.276 11.842 1.00 63.47 77 PRO A N 1
ATOM 585 C CA . PRO A 1 77 ? -5.906 -7.404 12.727 1.00 63.47 77 PRO A CA 1
ATOM 586 C C . PRO A 1 77 ? -6.534 -8.548 11.926 1.00 63.47 77 PRO A C 1
ATOM 588 O O . PRO A 1 77 ? -7.608 -8.370 11.352 1.00 63.47 77 PRO A O 1
ATOM 591 N N . THR A 1 78 ? -5.887 -9.717 11.885 1.00 57.38 78 THR A N 1
ATOM 592 C CA . THR A 1 78 ? -6.519 -10.937 11.366 1.00 57.38 78 THR A CA 1
A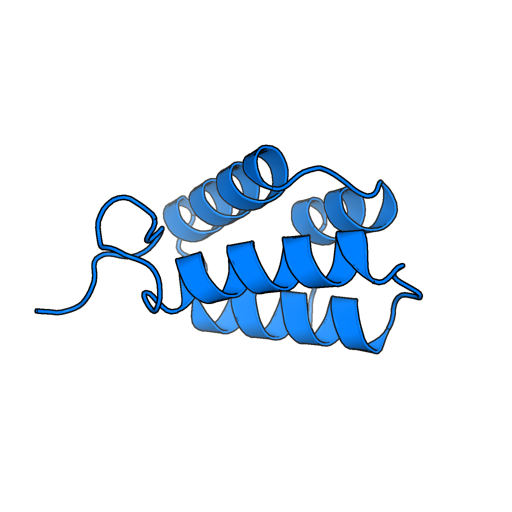TOM 593 C C . THR A 1 78 ? -7.799 -11.157 12.157 1.00 57.38 78 THR A C 1
ATOM 595 O O . THR A 1 78 ? -7.746 -11.327 13.378 1.00 57.38 78 THR A O 1
ATOM 598 N N . VAL A 1 79 ? -8.944 -11.095 11.477 1.00 51.38 79 VAL A N 1
ATOM 599 C CA . VAL A 1 79 ? -10.234 -11.426 12.082 1.00 51.38 79 VAL A CA 1
ATOM 600 C C . VAL A 1 79 ? -10.140 -12.889 12.514 1.00 51.38 79 VAL A C 1
ATOM 602 O O . VAL A 1 79 ? -9.978 -13.769 11.670 1.00 51.38 79 VAL A O 1
ATOM 605 N N . ALA A 1 80 ? -10.114 -13.110 13.828 1.00 40.56 80 ALA A N 1
ATOM 606 C CA . ALA A 1 80 ? -10.065 -14.433 14.446 1.00 40.56 80 ALA A CA 1
ATOM 607 C C . ALA A 1 80 ? -11.394 -15.180 14.286 1.00 40.56 80 ALA A C 1
ATOM 609 O O . ALA A 1 80 ? -12.453 -14.508 14.310 1.00 40.56 80 ALA A O 1
#

Organism: Vibrio anguillarum (NCBI:txid55601)